Protein AF-A0A927IWT1-F1 (afdb_monomer)

Sequence (131 aa):
MTLFTILLFCAILFSMKYLMQYTLTKLFHVKKEVYHKEFVNSTHKKVNFIIGGIFLLAFLYISYFHEANLTSSLIMLMICFFAIPSFIEAYFWWKDDKESKYFVLCIGEAVLFVVVGLMVWPFRMFGLLTI

Solvent-accessible surface area (backbone atoms only — not comparable to full-atom values): 7293 Å² total; per-residue (Å²): 141,56,68,67,54,51,52,49,50,49,53,51,52,52,48,52,50,51,52,49,51,52,50,49,30,66,73,70,66,44,75,87,68,78,72,61,75,80,73,63,40,73,62,55,57,49,51,53,50,53,51,50,49,53,52,50,51,50,50,51,50,46,69,73,74,40,86,79,62,46,58,49,57,51,51,46,49,52,29,50,64,53,18,50,58,25,43,51,51,14,52,49,34,54,70,79,34,81,82,56,61,59,22,58,54,26,41,49,50,18,50,51,32,49,53,50,39,66,43,40,68,79,66,36,50,86,56,63,63,69,126

Mean predicted aligned error: 9.41 Å

pLDDT: mean 73.39, std 10.34, range [45.34, 87.94]

Foldseek 3Di:
DAPVLVVVVVVVLVVVLVVLLVVCCVVVVADPPDPPPVLPDVVLVVVLVVVVVVLVVQLVCCVPPPPAQNLLSVLLSVLCNFLVNLQSVLVSCVPVPVPHPVSVSSNSRNVSSVVVNVCCNPVVPSVSRPD

Structure (mmCIF, N/CA/C/O backbone):
data_AF-A0A927IWT1-F1
#
_entry.id   AF-A0A927IWT1-F1
#
loop_
_atom_site.group_PDB
_atom_site.id
_atom_site.type_symbol
_atom_site.label_atom_id
_atom_site.label_alt_id
_atom_site.label_comp_id
_atom_site.label_asym_id
_atom_site.label_entity_id
_atom_site.label_seq_id
_atom_site.pdbx_PDB_ins_code
_atom_site.Cartn_x
_atom_site.Cartn_y
_atom_site.Cartn_z
_atom_site.occupancy
_atom_site.B_iso_or_equiv
_atom_site.auth_seq_id
_atom_site.auth_comp_id
_atom_site.auth_asym_id
_atom_site.auth_atom_id
_atom_site.pdbx_PDB_model_num
ATOM 1 N N . MET A 1 1 ? 8.263 3.709 -24.622 1.00 53.81 1 MET A N 1
ATOM 2 C CA . MET A 1 1 ? 6.908 3.120 -24.545 1.00 53.81 1 MET A CA 1
ATOM 3 C C . MET A 1 1 ? 6.563 2.844 -23.075 1.00 53.81 1 MET A C 1
ATOM 5 O O . MET A 1 1 ? 6.475 1.699 -22.669 1.00 53.81 1 MET A O 1
ATOM 9 N N . THR A 1 2 ? 6.477 3.888 -22.241 1.00 66.31 2 THR A N 1
ATOM 10 C CA . THR A 1 2 ? 6.602 3.729 -20.771 1.00 66.31 2 THR A CA 1
ATOM 11 C C . THR A 1 2 ? 5.539 4.495 -19.981 1.00 66.31 2 THR A C 1
ATOM 13 O O . THR A 1 2 ? 4.881 3.918 -19.125 1.00 66.31 2 THR A O 1
ATOM 16 N N . LEU A 1 3 ? 5.290 5.768 -20.302 1.00 68.62 3 LEU A N 1
ATOM 17 C CA . LEU A 1 3 ? 4.381 6.624 -19.521 1.00 68.62 3 LEU A CA 1
ATOM 18 C C . LEU A 1 3 ? 2.897 6.233 -19.658 1.00 68.62 3 LEU A C 1
ATOM 20 O O . LEU A 1 3 ? 2.177 6.171 -18.665 1.00 68.62 3 LEU A O 1
ATOM 24 N N . PHE A 1 4 ? 2.456 5.908 -20.876 1.00 76.75 4 PHE A N 1
ATOM 25 C CA . PHE A 1 4 ? 1.080 5.471 -21.143 1.00 76.75 4 PHE A CA 1
ATOM 26 C C . PHE A 1 4 ? 0.738 4.166 -20.410 1.00 76.75 4 PHE A C 1
ATOM 28 O O . PHE A 1 4 ? -0.317 4.059 -19.797 1.00 76.75 4 PHE A O 1
ATOM 35 N N . THR A 1 5 ? 1.660 3.203 -20.406 1.00 72.56 5 THR A N 1
ATOM 36 C CA . THR A 1 5 ? 1.500 1.915 -19.720 1.00 72.56 5 THR A CA 1
ATOM 37 C C . THR A 1 5 ? 1.398 2.083 -18.205 1.00 72.56 5 THR A C 1
ATOM 39 O O . THR A 1 5 ? 0.544 1.462 -17.577 1.00 72.56 5 THR A O 1
ATOM 42 N N . ILE A 1 6 ? 2.220 2.962 -17.619 1.00 73.06 6 ILE A N 1
ATOM 43 C CA . ILE A 1 6 ? 2.166 3.290 -16.186 1.00 73.06 6 ILE A CA 1
ATOM 44 C C . ILE A 1 6 ? 0.834 3.965 -15.839 1.00 73.06 6 ILE A C 1
ATOM 46 O O . ILE A 1 6 ? 0.190 3.580 -14.866 1.00 73.06 6 ILE A O 1
ATOM 50 N N . LEU A 1 7 ? 0.383 4.931 -16.647 1.00 79.00 7 LEU A N 1
ATOM 51 C CA . LEU A 1 7 ? -0.912 5.591 -16.454 1.00 79.00 7 LEU A CA 1
ATOM 52 C C . LEU A 1 7 ? -2.075 4.598 -16.521 1.00 79.00 7 LEU A C 1
ATOM 54 O O . LEU A 1 7 ? -2.970 4.644 -15.680 1.00 79.00 7 LEU A O 1
ATOM 58 N N . LEU A 1 8 ? -2.044 3.684 -17.490 1.00 81.19 8 LEU A N 1
ATOM 59 C CA . LEU A 1 8 ? -3.078 2.672 -17.680 1.00 81.19 8 LEU A CA 1
ATOM 60 C C . LEU A 1 8 ? -3.086 1.663 -16.520 1.00 81.19 8 LEU A C 1
ATOM 62 O O . LEU A 1 8 ? -4.153 1.347 -15.997 1.00 81.19 8 LEU A O 1
ATOM 66 N N . PHE A 1 9 ? -1.910 1.239 -16.045 1.00 80.12 9 PHE A N 1
ATOM 67 C CA . PHE A 1 9 ? -1.780 0.419 -14.839 1.00 80.12 9 PHE A CA 1
ATOM 68 C C . PHE A 1 9 ? -2.360 1.123 -13.606 1.00 80.12 9 PHE A C 1
ATOM 70 O O . PHE A 1 9 ? -3.182 0.540 -12.899 1.00 80.12 9 PHE A O 1
ATOM 77 N N . CYS A 1 10 ? -2.003 2.391 -13.376 1.00 80.88 10 CYS A N 1
ATOM 78 C CA . CYS A 1 10 ? -2.564 3.182 -12.283 1.00 80.88 10 CYS A CA 1
ATOM 79 C C . CYS A 1 10 ? -4.090 3.293 -12.402 1.00 80.88 10 CYS A C 1
ATOM 81 O O . CYS A 1 10 ? -4.793 3.078 -11.419 1.00 80.88 10 CYS A O 1
ATOM 83 N N . ALA A 1 11 ? -4.619 3.568 -13.597 1.00 84.69 11 ALA A N 1
ATOM 84 C CA . ALA A 1 11 ? -6.058 3.665 -13.828 1.00 84.69 11 ALA A CA 1
ATOM 85 C C . ALA A 1 11 ? -6.789 2.349 -13.507 1.00 84.69 11 ALA A C 1
ATOM 87 O O . ALA A 1 11 ? -7.824 2.373 -12.835 1.00 84.69 11 ALA A O 1
ATOM 88 N N . ILE A 1 12 ? -6.237 1.202 -13.921 1.00 85.69 12 ILE A N 1
ATOM 89 C CA . ILE A 1 12 ? -6.781 -0.121 -13.581 1.00 85.69 12 ILE A CA 1
ATOM 90 C C . ILE A 1 12 ? -6.732 -0.343 -12.070 1.00 85.69 12 ILE A C 1
ATOM 92 O O . ILE A 1 12 ? -7.744 -0.716 -11.482 1.00 85.69 12 ILE A O 1
ATOM 96 N N . LEU A 1 13 ? -5.597 -0.063 -11.426 1.00 84.38 13 LEU A N 1
ATOM 97 C CA . LEU A 1 13 ? -5.421 -0.229 -9.984 1.00 84.38 13 LEU A CA 1
ATOM 98 C C . LEU A 1 13 ? -6.446 0.591 -9.189 1.00 84.38 13 LEU A C 1
ATOM 100 O O . LEU A 1 13 ? -7.109 0.064 -8.295 1.00 84.38 13 LEU A O 1
ATOM 104 N N . PHE A 1 14 ? -6.616 1.868 -9.542 1.00 85.56 14 PHE A N 1
ATOM 105 C CA . PHE A 1 14 ? -7.607 2.746 -8.920 1.00 85.56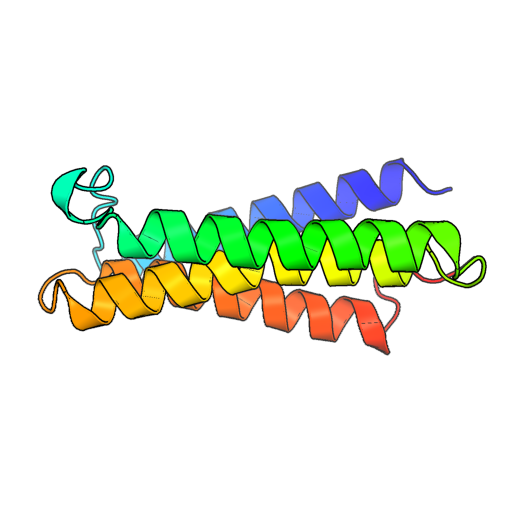 14 PHE A CA 1
ATOM 106 C C . PHE A 1 14 ? -9.035 2.257 -9.169 1.00 85.56 14 PHE A C 1
ATOM 108 O O . PHE A 1 14 ? -9.854 2.282 -8.249 1.00 85.56 14 PHE A O 1
ATOM 115 N N . SER A 1 15 ? -9.323 1.759 -10.372 1.00 87.94 15 SER A N 1
ATOM 116 C CA . SER A 1 15 ? -10.636 1.200 -10.711 1.00 87.94 15 SER A CA 1
ATOM 117 C C . SER A 1 15 ? -10.938 -0.068 -9.908 1.00 87.94 15 SER A C 1
ATOM 119 O O . SER A 1 15 ? -12.020 -0.187 -9.337 1.00 87.94 15 SER A O 1
ATOM 121 N N . MET A 1 16 ? -9.974 -0.989 -9.790 1.00 86.62 16 MET A N 1
ATOM 122 C CA . ME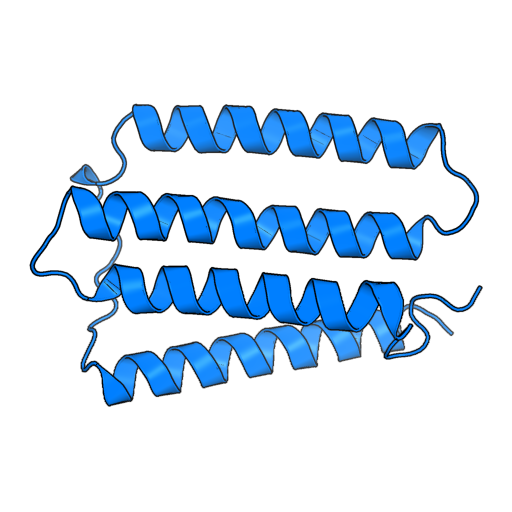T A 1 16 ? -10.102 -2.200 -8.971 1.00 86.62 16 MET A CA 1
ATOM 123 C C . MET A 1 16 ? -10.284 -1.851 -7.494 1.00 86.62 16 MET A C 1
ATOM 125 O O . MET A 1 16 ? -11.177 -2.395 -6.845 1.00 86.62 16 MET A O 1
ATOM 129 N N . LYS A 1 17 ? -9.493 -0.902 -6.976 1.00 85.69 17 LYS A N 1
ATOM 130 C CA . LYS A 1 17 ? -9.634 -0.397 -5.607 1.00 85.69 17 LYS A CA 1
ATOM 131 C C . LYS A 1 17 ? -11.040 0.150 -5.365 1.00 85.69 17 LYS A C 1
ATOM 133 O O . LYS A 1 17 ? -11.676 -0.215 -4.377 1.00 85.69 17 LYS A O 1
ATOM 138 N N . TYR A 1 18 ? -11.531 1.002 -6.264 1.00 87.25 18 TYR A N 1
ATOM 139 C CA . TYR A 1 18 ? -12.862 1.593 -6.160 1.00 87.25 18 TYR A CA 1
ATOM 140 C C . TYR A 1 18 ? -13.961 0.525 -6.188 1.00 87.25 18 TYR A C 1
ATOM 142 O O . TYR A 1 18 ? -14.843 0.522 -5.329 1.00 87.25 18 TYR A O 1
ATOM 150 N N . LEU A 1 19 ? -13.881 -0.422 -7.126 1.00 87.94 19 LEU A N 1
ATOM 151 C CA . LEU A 1 19 ? -14.859 -1.499 -7.261 1.00 87.94 19 LEU A CA 1
ATOM 152 C C . LEU A 1 19 ? -14.874 -2.413 -6.029 1.00 87.94 19 LEU A C 1
ATOM 154 O O . LEU A 1 19 ? -15.944 -2.773 -5.536 1.00 87.94 19 LEU A O 1
ATOM 158 N N . MET A 1 20 ? -13.699 -2.759 -5.503 1.00 87.56 20 MET A N 1
ATOM 159 C CA . MET A 1 20 ? -13.574 -3.551 -4.283 1.00 87.56 20 MET A CA 1
ATOM 160 C C . MET A 1 20 ? -14.176 -2.810 -3.086 1.00 87.56 20 MET A C 1
ATOM 162 O O . MET A 1 20 ? -15.003 -3.385 -2.381 1.00 87.56 20 MET A O 1
ATOM 166 N N . GLN A 1 21 ? -13.829 -1.532 -2.883 1.00 84.19 21 GLN A N 1
ATOM 167 C CA . GLN A 1 21 ? -14.423 -0.720 -1.818 1.00 84.19 21 GLN A CA 1
ATOM 168 C C . GLN A 1 21 ? -15.946 -0.673 -1.941 1.00 84.19 21 GLN A C 1
ATOM 170 O O . GLN A 1 21 ? -16.642 -0.897 -0.953 1.00 84.19 21 GLN A O 1
ATOM 175 N N . TYR A 1 22 ? -16.470 -0.423 -3.142 1.00 85.56 22 TYR A N 1
ATOM 176 C CA . TYR A 1 22 ? -17.908 -0.388 -3.397 1.00 85.56 22 TYR A CA 1
ATOM 177 C C . TYR A 1 22 ? -18.576 -1.726 -3.048 1.00 85.56 22 TYR A C 1
ATOM 179 O O . TYR A 1 22 ? -19.585 -1.757 -2.342 1.00 85.56 22 TYR A O 1
ATOM 187 N N . THR A 1 23 ? -17.976 -2.836 -3.481 1.00 85.25 23 THR A N 1
ATOM 188 C CA . THR A 1 23 ? -18.491 -4.191 -3.237 1.00 85.25 23 THR A CA 1
ATOM 189 C C . THR A 1 23 ? -18.492 -4.529 -1.749 1.00 85.25 23 THR A C 1
ATOM 191 O O . THR A 1 23 ? -19.514 -4.963 -1.225 1.00 85.25 23 THR A O 1
ATOM 194 N N . LEU A 1 24 ? -17.387 -4.276 -1.043 1.00 81.69 24 LEU A N 1
ATOM 195 C CA . LEU A 1 24 ? -17.270 -4.535 0.394 1.00 81.69 24 LEU A CA 1
ATOM 196 C C . LEU A 1 24 ? -18.210 -3.645 1.214 1.00 81.69 24 LEU A C 1
ATOM 198 O O . LEU A 1 24 ? -18.868 -4.131 2.130 1.00 81.69 24 LEU A O 1
ATOM 202 N N . THR A 1 25 ? -18.336 -2.369 0.844 1.00 84.12 25 THR A N 1
ATOM 203 C CA . THR A 1 25 ? -19.284 -1.425 1.459 1.00 84.12 25 THR A CA 1
ATOM 204 C C . THR A 1 25 ? -20.712 -1.954 1.339 1.00 84.12 25 THR A C 1
ATOM 206 O O . THR A 1 25 ? -21.443 -1.993 2.328 1.00 84.12 25 THR A O 1
ATOM 209 N N . LYS A 1 26 ? -21.098 -2.416 0.142 1.00 84.25 26 LYS A N 1
ATOM 210 C CA . LYS A 1 26 ? -22.438 -2.948 -0.126 1.00 84.25 26 LYS A CA 1
ATOM 211 C C . LYS A 1 26 ? -22.692 -4.288 0.569 1.00 84.25 26 LYS A C 1
ATOM 213 O O . LYS A 1 26 ? -23.784 -4.503 1.077 1.00 84.25 26 LYS A O 1
ATOM 218 N N . LEU A 1 27 ? -21.698 -5.176 0.611 1.00 83.31 27 LEU A N 1
ATOM 219 C CA . LEU A 1 27 ? -21.839 -6.519 1.176 1.00 83.31 27 LEU A CA 1
ATOM 220 C C . LEU A 1 27 ? -21.884 -6.495 2.709 1.00 83.31 27 LEU A C 1
ATOM 222 O O . LEU A 1 27 ? -22.756 -7.102 3.326 1.00 83.31 27 LEU A O 1
ATOM 226 N N . PHE A 1 28 ? -20.981 -5.739 3.331 1.00 78.69 28 PHE A N 1
ATOM 227 C CA . PHE A 1 28 ? -20.865 -5.665 4.788 1.00 78.69 28 PHE A CA 1
ATOM 228 C C . PHE A 1 28 ? -21.682 -4.525 5.413 1.00 78.69 28 PHE A C 1
ATOM 230 O O . PHE A 1 28 ? -21.687 -4.396 6.638 1.00 78.69 28 PHE A O 1
ATOM 237 N N . HIS A 1 29 ? -22.399 -3.742 4.594 1.00 77.25 29 HIS A N 1
ATOM 238 C CA . HIS A 1 29 ? -23.170 -2.562 5.007 1.00 77.25 29 HIS A CA 1
ATOM 239 C C . HIS A 1 29 ? -22.328 -1.578 5.833 1.00 77.25 29 HIS A C 1
ATOM 241 O O . HIS A 1 29 ? -22.792 -0.996 6.813 1.00 77.25 29 HIS A O 1
ATOM 247 N N . VAL A 1 30 ? -21.060 -1.417 5.452 1.00 69.69 30 VAL A N 1
ATOM 248 C CA . VAL A 1 30 ? -20.123 -0.545 6.161 1.00 69.69 30 VAL A CA 1
ATOM 249 C C . VAL A 1 30 ? -20.411 0.885 5.737 1.00 69.69 30 VAL A C 1
ATOM 251 O O . VAL A 1 30 ? -20.263 1.222 4.565 1.00 69.69 30 VAL A O 1
ATOM 254 N N . LYS A 1 31 ? -20.816 1.754 6.663 1.00 62.28 31 LYS A N 1
ATOM 255 C CA . LYS A 1 31 ? -20.792 3.191 6.388 1.00 62.28 31 LYS A CA 1
ATOM 256 C C . LYS A 1 31 ? -19.345 3.646 6.507 1.00 62.28 31 LYS A C 1
ATOM 258 O O . LYS A 1 31 ? -18.672 3.326 7.481 1.00 62.28 31 LYS A O 1
ATOM 263 N N . LYS A 1 32 ? -18.854 4.356 5.490 1.00 56.38 32 LYS A N 1
ATOM 264 C CA . LYS A 1 32 ? -17.541 5.000 5.534 1.00 56.38 32 LYS A CA 1
ATOM 265 C C . LYS A 1 32 ? -17.635 6.139 6.546 1.00 56.38 32 LYS A C 1
ATOM 267 O O . LYS A 1 32 ? -17.959 7.265 6.178 1.00 56.38 32 LYS A O 1
ATOM 272 N N . GLU A 1 33 ? -17.468 5.829 7.825 1.00 55.22 33 GLU A N 1
ATOM 273 C CA . GLU A 1 33 ? -17.419 6.864 8.845 1.00 55.22 33 GLU A CA 1
ATOM 274 C C . GLU A 1 33 ? -16.151 7.683 8.633 1.00 55.22 33 GLU A C 1
ATOM 276 O O . GLU A 1 33 ? -15.073 7.158 8.337 1.00 55.22 33 GLU A O 1
ATOM 281 N N . VAL A 1 34 ? -16.307 9.004 8.684 1.00 51.19 34 VAL A N 1
ATOM 282 C CA . VAL A 1 34 ? -15.188 9.930 8.558 1.00 51.19 34 VAL A CA 1
ATOM 283 C C . VAL A 1 34 ? -14.344 9.736 9.804 1.00 51.19 34 VAL A C 1
ATOM 285 O O . VAL A 1 34 ? -14.700 10.262 10.851 1.00 51.19 34 VAL A O 1
ATOM 288 N N . TYR A 1 35 ? -13.287 8.931 9.664 1.00 50.38 35 TYR A N 1
ATOM 289 C CA . TYR A 1 35 ? -12.154 8.759 10.574 1.00 50.38 35 TYR A CA 1
ATOM 290 C C . TYR A 1 35 ? -12.348 9.519 11.893 1.00 50.38 35 TYR A C 1
ATOM 292 O O . TYR A 1 35 ? -12.049 10.717 11.968 1.00 50.38 35 TYR A O 1
ATOM 300 N N . HIS A 1 36 ? -12.901 8.867 12.922 1.00 51.59 36 HIS A N 1
ATOM 301 C CA . HIS A 1 36 ? -13.030 9.521 14.218 1.00 51.59 36 HIS A CA 1
ATOM 302 C C . HIS A 1 36 ? -11.629 9.953 14.665 1.00 51.59 36 HIS A C 1
ATOM 304 O O . HIS A 1 36 ? -10.717 9.138 14.800 1.00 51.59 36 HIS A O 1
ATOM 310 N N . LYS A 1 37 ? -11.427 11.269 14.822 1.00 48.16 37 LYS A N 1
ATOM 311 C CA . LYS A 1 37 ? -10.126 11.883 15.155 1.00 48.16 37 LYS A CA 1
ATOM 312 C C . LYS A 1 37 ? -9.502 11.301 16.429 1.00 48.16 37 LYS A C 1
ATOM 314 O O . LYS A 1 37 ? -8.290 11.400 16.592 1.00 48.16 37 LYS A O 1
ATOM 319 N N . GLU A 1 38 ? -10.310 10.684 17.285 1.00 52.03 38 GLU A N 1
ATOM 320 C CA . GLU A 1 38 ? -9.902 10.020 18.526 1.00 52.03 38 GLU A CA 1
ATOM 321 C C . GLU A 1 38 ? -9.235 8.652 18.293 1.00 52.03 38 GLU A C 1
ATOM 323 O O . GLU A 1 38 ? -8.453 8.206 19.127 1.00 52.03 38 GLU A O 1
ATOM 328 N N . PHE A 1 39 ? -9.442 8.033 17.124 1.00 51.91 39 PHE A N 1
ATOM 329 C CA . PHE A 1 39 ? -8.835 6.755 16.734 1.00 51.91 39 PHE A CA 1
ATOM 330 C C . PHE A 1 39 ? -7.379 6.895 16.270 1.00 51.91 39 PHE A C 1
ATOM 332 O O . PHE A 1 39 ? -6.590 5.950 16.305 1.00 51.91 39 PHE A O 1
ATOM 339 N N . VAL A 1 40 ? -6.979 8.104 15.858 1.00 54.62 40 VAL A N 1
ATOM 340 C CA . VAL A 1 40 ? -5.582 8.417 15.544 1.00 54.62 40 VAL A CA 1
ATOM 341 C C . VAL A 1 40 ? -4.839 8.666 16.850 1.00 54.62 40 VAL A C 1
ATOM 343 O O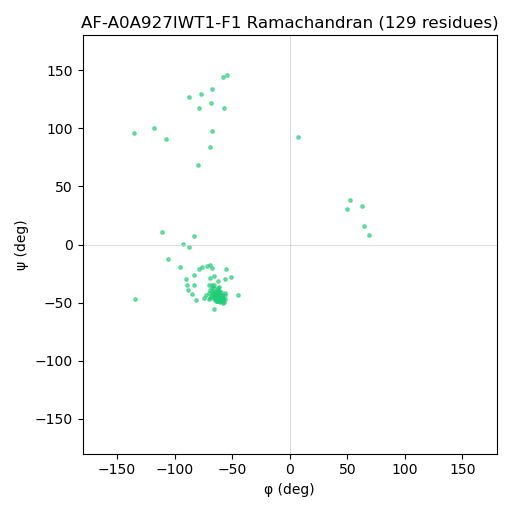 . VAL A 1 40 ? -4.419 9.783 17.163 1.00 54.62 40 VAL A O 1
ATOM 346 N N . ASN A 1 41 ? -4.671 7.597 17.624 1.00 63.78 41 ASN A N 1
ATOM 347 C CA . ASN A 1 41 ? -3.806 7.610 18.785 1.00 63.78 41 ASN A CA 1
ATOM 348 C C . ASN A 1 41 ? -2.408 8.076 18.337 1.00 63.78 41 ASN A C 1
ATOM 350 O O . ASN A 1 41 ? -1.965 7.794 17.217 1.00 63.78 41 ASN A O 1
ATOM 354 N N . SER A 1 42 ? -1.690 8.801 19.195 1.00 65.44 42 SER A N 1
ATOM 355 C CA . SER A 1 42 ? -0.336 9.293 18.892 1.00 65.44 42 SER A CA 1
ATOM 356 C C . SER A 1 42 ? 0.594 8.172 18.393 1.00 65.44 42 SER A C 1
ATOM 358 O O . SER A 1 42 ? 1.477 8.408 17.567 1.00 65.44 42 SER A O 1
ATOM 360 N N . THR A 1 43 ? 0.326 6.937 18.822 1.00 66.44 43 THR A N 1
ATOM 361 C CA . THR A 1 43 ? 0.963 5.696 18.379 1.00 66.44 43 THR A CA 1
ATOM 362 C C . THR A 1 43 ? 0.777 5.420 16.884 1.00 66.44 43 THR A C 1
ATOM 364 O O . THR A 1 43 ? 1.763 5.130 16.218 1.00 66.44 43 THR A O 1
ATOM 367 N N . HIS A 1 44 ? -0.425 5.583 16.317 1.00 69.88 44 HIS A N 1
ATOM 368 C CA . HIS A 1 44 ? -0.673 5.370 14.883 1.00 69.88 44 HIS A CA 1
ATOM 369 C C . HIS A 1 44 ? 0.156 6.333 14.025 1.00 69.88 44 HIS A C 1
ATOM 371 O O . HIS A 1 44 ? 0.839 5.921 13.089 1.00 69.88 44 HIS A O 1
ATOM 377 N N . LYS A 1 45 ? 0.169 7.623 14.395 1.00 70.00 45 LYS A N 1
ATOM 378 C CA . LYS A 1 45 ? 0.988 8.639 13.712 1.00 70.00 45 LYS A CA 1
ATOM 379 C C . LYS A 1 45 ? 2.476 8.322 13.797 1.00 70.00 45 LYS A C 1
ATOM 381 O O . LYS A 1 45 ? 3.166 8.437 12.791 1.00 70.00 45 LYS A O 1
ATOM 386 N N . LYS A 1 46 ? 2.965 7.905 14.970 1.00 76.88 46 LYS A N 1
ATOM 387 C CA . LYS A 1 46 ? 4.372 7.518 15.153 1.00 76.88 46 LYS A CA 1
ATOM 388 C C . LYS A 1 46 ? 4.736 6.303 14.305 1.00 76.88 46 LYS A C 1
ATOM 390 O O . LYS A 1 46 ? 5.761 6.337 13.637 1.00 76.88 46 LYS A O 1
ATOM 395 N N . VAL A 1 47 ? 3.895 5.269 14.287 1.00 78.00 47 VAL A N 1
ATOM 396 C CA . VAL A 1 47 ? 4.137 4.050 13.502 1.00 78.00 47 VAL A CA 1
ATOM 397 C C . VAL A 1 47 ? 4.144 4.363 12.005 1.00 78.00 47 VAL A C 1
ATOM 399 O O . VAL A 1 47 ? 5.113 4.017 11.336 1.00 78.00 47 VAL A O 1
ATOM 402 N N . ASN A 1 48 ? 3.151 5.098 11.491 1.00 73.12 48 ASN A N 1
ATOM 403 C CA . ASN A 1 48 ? 3.147 5.512 10.083 1.00 73.12 48 ASN A CA 1
ATOM 404 C C . ASN A 1 48 ? 4.343 6.404 9.731 1.00 73.12 48 ASN A C 1
ATOM 406 O O . ASN A 1 48 ? 4.895 6.271 8.644 1.00 73.12 48 ASN A O 1
ATOM 410 N N . PHE A 1 49 ? 4.779 7.284 10.636 1.00 77.44 49 PHE A N 1
ATOM 411 C CA . PHE A 1 49 ? 5.946 8.134 10.403 1.00 77.44 49 PHE A CA 1
ATOM 412 C C . PHE A 1 49 ? 7.253 7.329 10.355 1.00 77.44 49 PHE A C 1
ATOM 414 O O . PHE A 1 49 ? 8.060 7.528 9.451 1.00 77.44 49 PHE A O 1
ATOM 421 N N . ILE A 1 50 ? 7.444 6.386 11.284 1.00 82.50 50 ILE A N 1
ATOM 422 C CA . ILE A 1 50 ? 8.621 5.503 11.316 1.00 82.50 50 ILE A CA 1
ATOM 423 C C . ILE A 1 50 ? 8.653 4.624 10.066 1.00 82.50 50 ILE A C 1
ATOM 425 O O . ILE A 1 50 ? 9.674 4.552 9.389 1.00 82.50 50 ILE A O 1
ATOM 429 N N . ILE A 1 51 ? 7.529 3.990 9.734 1.00 80.06 51 ILE A N 1
ATOM 430 C CA . ILE A 1 51 ? 7.424 3.109 8.570 1.00 80.06 51 ILE A CA 1
ATOM 431 C C . ILE A 1 51 ? 7.618 3.903 7.281 1.00 80.06 51 ILE A C 1
ATOM 433 O O . ILE A 1 51 ? 8.419 3.502 6.443 1.00 80.06 51 ILE A O 1
ATOM 437 N N . GLY A 1 52 ? 6.972 5.063 7.152 1.00 76.69 52 GLY A N 1
ATOM 438 C CA . GLY A 1 52 ? 7.186 5.973 6.029 1.00 76.69 52 GLY A CA 1
ATOM 439 C C . GLY A 1 52 ? 8.654 6.382 5.885 1.00 76.69 52 GLY A C 1
ATOM 440 O O . GLY A 1 52 ? 9.181 6.365 4.776 1.00 76.69 52 GLY A O 1
ATOM 441 N N . GLY A 1 53 ? 9.341 6.661 6.997 1.00 79.31 53 GLY A N 1
ATOM 442 C CA . GLY A 1 53 ? 10.776 6.949 7.015 1.00 79.31 53 GLY A CA 1
ATOM 443 C C . GLY A 1 53 ? 11.636 5.772 6.543 1.00 79.31 53 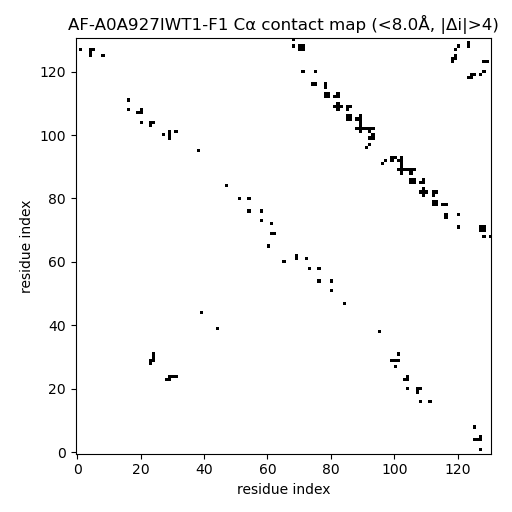GLY A C 1
ATOM 444 O O . GLY A 1 53 ? 12.532 5.962 5.723 1.00 79.31 53 GLY A O 1
ATOM 445 N N . ILE A 1 54 ? 11.338 4.548 6.992 1.00 82.88 54 ILE A N 1
ATOM 446 C CA . ILE A 1 54 ? 12.029 3.327 6.540 1.00 82.88 54 ILE A CA 1
ATOM 447 C C . ILE A 1 54 ? 11.824 3.119 5.035 1.00 82.88 54 ILE A C 1
ATOM 449 O O . ILE A 1 54 ? 12.786 2.846 4.319 1.00 82.88 54 ILE A O 1
ATOM 453 N N . PHE A 1 55 ? 10.599 3.297 4.536 1.00 76.56 55 PHE A N 1
ATOM 454 C CA . PHE A 1 55 ? 10.306 3.180 3.107 1.00 76.56 55 PHE A 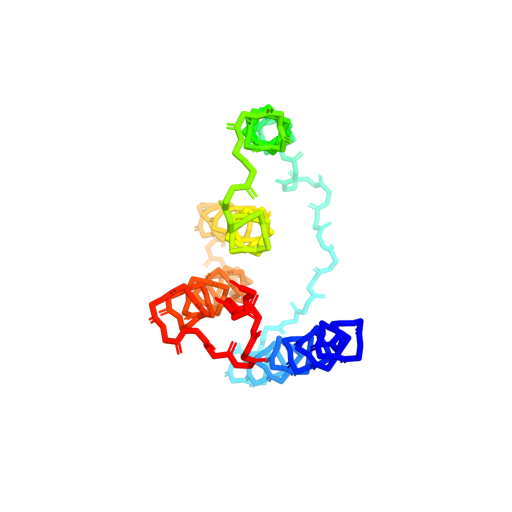CA 1
ATOM 455 C C . PHE A 1 55 ? 10.990 4.255 2.271 1.00 76.56 55 PHE A C 1
ATOM 457 O O . PHE A 1 55 ? 11.471 3.951 1.183 1.00 76.56 55 PHE A O 1
ATOM 464 N N . LEU A 1 56 ? 11.092 5.484 2.779 1.00 75.25 56 LEU A N 1
ATOM 465 C CA . LEU A 1 56 ? 11.830 6.558 2.120 1.00 75.25 56 LEU A CA 1
ATOM 466 C C . LEU A 1 56 ? 13.328 6.232 2.029 1.00 75.25 56 LEU A C 1
ATOM 468 O O . LEU A 1 56 ? 13.937 6.411 0.978 1.00 75.25 56 LEU A O 1
ATOM 472 N N . LEU A 1 57 ? 13.926 5.714 3.105 1.00 81.25 57 LEU A N 1
ATOM 473 C CA . LEU A 1 57 ? 15.328 5.290 3.092 1.00 81.25 57 LEU A CA 1
ATOM 474 C C . LEU A 1 57 ? 15.553 4.113 2.137 1.00 81.25 57 LEU A C 1
ATOM 476 O O . LEU A 1 57 ? 16.516 4.126 1.374 1.00 81.25 57 LEU A O 1
ATOM 480 N N . ALA A 1 58 ? 14.642 3.137 2.119 1.00 78.31 58 ALA A N 1
ATOM 481 C CA . ALA A 1 58 ? 14.678 2.033 1.165 1.00 78.31 58 ALA A CA 1
ATOM 482 C C . ALA A 1 58 ? 14.534 2.527 -0.287 1.00 78.31 58 ALA A C 1
ATOM 484 O O . ALA A 1 58 ? 15.268 2.066 -1.158 1.00 78.31 58 ALA A O 1
ATOM 485 N N . PHE A 1 59 ? 13.656 3.506 -0.542 1.00 72.94 59 PHE A N 1
ATOM 486 C CA . PHE A 1 59 ? 13.515 4.158 -1.847 1.00 72.94 59 PHE A CA 1
ATOM 487 C C . PHE A 1 59 ? 14.830 4.790 -2.301 1.00 72.94 59 PHE A C 1
ATOM 489 O O . PHE A 1 59 ? 15.274 4.546 -3.422 1.00 72.94 59 PHE A O 1
ATOM 496 N N . LEU A 1 60 ? 15.459 5.590 -1.434 1.00 74.94 60 LEU A N 1
ATOM 497 C CA . LEU A 1 60 ? 16.714 6.276 -1.740 1.00 74.94 60 LEU A CA 1
ATOM 498 C C . LEU A 1 60 ? 17.852 5.280 -1.968 1.00 74.94 60 LEU A C 1
ATOM 500 O O . LEU A 1 60 ? 18.603 5.429 -2.927 1.00 74.94 60 LEU A O 1
ATOM 504 N N . TYR A 1 61 ? 17.943 4.239 -1.138 1.00 79.69 61 TYR A N 1
ATOM 505 C CA . TYR A 1 61 ? 18.947 3.187 -1.279 1.00 79.69 61 TYR A CA 1
ATOM 506 C C . TYR A 1 61 ? 18.815 2.448 -2.617 1.00 79.69 61 TYR A C 1
ATOM 508 O O . TYR A 1 61 ? 19.791 2.328 -3.354 1.00 79.69 61 TYR A O 1
ATOM 516 N N . ILE A 1 62 ? 17.601 2.010 -2.964 1.00 72.06 62 ILE A N 1
ATOM 517 C CA . ILE A 1 62 ? 17.322 1.332 -4.236 1.00 72.06 62 ILE A CA 1
ATOM 518 C C . ILE A 1 62 ? 17.609 2.265 -5.416 1.00 72.06 62 ILE A C 1
ATOM 520 O O . ILE A 1 62 ? 18.225 1.840 -6.388 1.00 72.06 62 ILE A O 1
ATOM 524 N N . SER A 1 63 ? 17.205 3.534 -5.319 1.00 67.81 63 SER A N 1
ATOM 525 C CA . SER A 1 63 ? 17.390 4.510 -6.399 1.00 67.81 63 SER A CA 1
ATOM 526 C C . SER A 1 63 ? 18.854 4.890 -6.623 1.00 67.81 63 SER A C 1
ATOM 528 O O . SER A 1 63 ? 19.219 5.238 -7.739 1.00 67.81 63 SER A O 1
ATOM 530 N N . TYR A 1 64 ? 19.686 4.840 -5.579 1.00 70.75 64 TYR A N 1
ATOM 531 C CA . TYR A 1 64 ? 21.100 5.210 -5.653 1.00 70.75 64 TYR A CA 1
ATOM 532 C C . TYR A 1 64 ? 22.013 4.035 -6.037 1.00 70.75 64 TYR A C 1
ATOM 534 O O . TYR A 1 64 ? 23.005 4.239 -6.728 1.00 70.75 64 TYR A O 1
ATOM 542 N N . PHE A 1 65 ? 21.704 2.810 -5.592 1.00 69.56 65 PHE A N 1
ATOM 543 C CA . PHE A 1 65 ? 22.594 1.650 -5.759 1.00 69.56 65 PHE A CA 1
ATOM 544 C C . PHE A 1 65 ? 22.148 0.633 -6.822 1.00 69.56 65 PHE A C 1
ATOM 546 O O . PHE A 1 65 ? 22.935 -0.250 -7.160 1.00 69.56 65 PHE A O 1
ATOM 553 N N . HIS A 1 66 ? 20.916 0.700 -7.338 1.00 63.88 66 HIS A N 1
ATOM 554 C CA . HIS A 1 66 ? 20.389 -0.290 -8.286 1.00 63.88 66 HIS A CA 1
ATOM 555 C C . HIS A 1 66 ? 20.050 0.346 -9.643 1.00 63.88 66 HIS A C 1
ATOM 557 O O . HIS A 1 66 ? 18.982 0.926 -9.821 1.00 63.88 66 HIS A O 1
ATOM 563 N N . GLU A 1 67 ? 20.944 0.195 -10.626 1.00 57.69 67 GLU A N 1
ATOM 564 C CA . GLU A 1 67 ? 20.689 0.643 -12.008 1.00 57.69 67 GLU A CA 1
ATOM 565 C C . GLU A 1 67 ? 19.881 -0.375 -12.835 1.00 57.69 67 GLU A C 1
ATOM 567 O O . GLU A 1 67 ? 19.144 0.003 -13.745 1.00 57.69 67 GLU A O 1
ATOM 572 N N . ALA A 1 68 ? 19.946 -1.671 -12.506 1.00 51.69 68 ALA A N 1
ATOM 573 C CA . ALA A 1 68 ? 19.179 -2.703 -13.203 1.00 51.69 68 ALA A CA 1
ATOM 574 C C . ALA A 1 68 ? 17.782 -2.880 -12.577 1.00 51.69 68 ALA A C 1
ATOM 576 O O . ALA A 1 68 ? 17.652 -3.132 -11.381 1.00 51.69 68 ALA A O 1
ATOM 577 N N . ASN A 1 69 ? 16.729 -2.794 -13.400 1.00 66.00 69 ASN A N 1
ATOM 578 C CA . ASN A 1 69 ? 15.318 -2.986 -13.024 1.00 66.00 69 ASN A CA 1
ATOM 579 C C . ASN A 1 69 ? 14.744 -1.989 -11.996 1.00 66.00 69 ASN A C 1
ATOM 581 O O . ASN A 1 69 ? 13.835 -2.343 -11.238 1.00 66.00 69 ASN A O 1
ATOM 585 N N . LEU A 1 70 ? 15.199 -0.728 -12.018 1.00 67.56 70 LEU A N 1
ATOM 586 C CA . LEU A 1 70 ? 14.672 0.375 -11.196 1.00 67.56 70 LEU A CA 1
ATOM 587 C C . LEU A 1 70 ? 13.129 0.404 -11.174 1.00 67.56 70 LEU A C 1
ATOM 589 O O . LEU A 1 70 ? 12.516 0.515 -10.116 1.00 67.56 70 LEU A O 1
ATOM 593 N N . THR A 1 71 ? 12.486 0.220 -12.330 1.00 69.12 71 THR A N 1
ATOM 594 C CA . THR A 1 71 ? 11.021 0.215 -12.465 1.00 69.12 71 THR A CA 1
ATOM 595 C C . THR A 1 71 ? 10.345 -0.874 -11.624 1.00 69.12 71 THR A C 1
ATOM 597 O O . THR A 1 71 ? 9.341 -0.595 -10.972 1.00 69.12 71 THR A O 1
ATOM 600 N N . SER A 1 72 ? 10.913 -2.085 -11.566 1.00 67.88 72 SER A N 1
ATOM 601 C CA . SER A 1 72 ? 10.386 -3.193 -10.752 1.00 67.88 72 SER A CA 1
ATOM 602 C C . SER A 1 72 ? 10.407 -2.859 -9.270 1.00 67.88 72 SER A C 1
ATOM 604 O O . SER A 1 72 ? 9.416 -3.018 -8.553 1.00 67.88 72 SER A O 1
ATOM 606 N N . SER A 1 73 ? 11.557 -2.366 -8.818 1.00 70.88 73 SER A N 1
ATOM 607 C CA . SER A 1 73 ? 11.800 -2.051 -7.419 1.00 70.88 73 SER A CA 1
ATOM 608 C C . SER A 1 73 ? 10.950 -0.865 -6.962 1.00 70.88 73 SER A C 1
ATOM 610 O O . SER A 1 73 ? 10.395 -0.899 -5.866 1.00 70.88 73 SER A O 1
ATOM 612 N N . LEU A 1 74 ? 10.759 0.139 -7.826 1.00 72.50 74 LEU A N 1
ATOM 613 C CA . LEU A 1 74 ? 9.867 1.273 -7.577 1.00 72.50 74 LEU A CA 1
ATOM 614 C C . LEU A 1 74 ? 8.400 0.844 -7.453 1.00 72.50 74 LEU A C 1
ATOM 616 O O . LEU A 1 74 ? 7.711 1.298 -6.541 1.00 72.50 74 LEU A O 1
ATOM 620 N N . ILE A 1 75 ? 7.924 -0.049 -8.328 1.00 72.19 75 ILE A N 1
ATOM 621 C CA . ILE A 1 75 ? 6.545 -0.549 -8.259 1.00 72.19 75 ILE A CA 1
ATOM 622 C C . ILE A 1 75 ? 6.328 -1.370 -6.985 1.00 72.19 75 ILE A C 1
ATOM 624 O O . ILE A 1 75 ? 5.332 -1.160 -6.293 1.00 72.19 75 ILE A O 1
ATOM 628 N N . MET A 1 76 ? 7.262 -2.253 -6.620 1.00 73.25 76 MET A N 1
ATOM 629 C CA . MET A 1 76 ? 7.156 -2.998 -5.361 1.00 73.25 76 MET A CA 1
ATOM 630 C C . MET A 1 76 ? 7.172 -2.089 -4.144 1.00 73.25 76 MET A C 1
ATOM 632 O O . MET A 1 76 ? 6.380 -2.283 -3.223 1.00 73.25 76 MET A O 1
ATOM 636 N N . LEU A 1 77 ? 8.035 -1.075 -4.142 1.00 76.19 77 LEU A N 1
ATOM 637 C CA . LEU A 1 77 ? 8.081 -0.133 -3.039 1.00 76.19 77 LEU A CA 1
ATOM 638 C C . LEU A 1 77 ? 6.774 0.663 -2.930 1.00 76.19 77 LEU A C 1
ATOM 640 O O . LEU A 1 77 ? 6.258 0.824 -1.827 1.00 76.19 77 LEU A O 1
ATOM 644 N N . MET A 1 78 ? 6.197 1.087 -4.059 1.00 75.06 78 MET A N 1
ATOM 645 C CA . MET A 1 78 ? 4.885 1.737 -4.099 1.00 75.06 78 MET A CA 1
ATOM 646 C C . MET A 1 78 ? 3.797 0.828 -3.513 1.00 75.06 78 MET A C 1
ATOM 648 O O . MET A 1 78 ? 2.987 1.270 -2.703 1.00 75.06 78 MET A O 1
ATOM 652 N N . ILE A 1 79 ? 3.799 -0.453 -3.875 1.00 77.81 79 ILE A N 1
ATOM 653 C CA . ILE A 1 79 ? 2.829 -1.430 -3.374 1.00 77.81 79 ILE A CA 1
ATOM 654 C C . ILE A 1 79 ? 2.968 -1.623 -1.862 1.00 77.81 79 ILE A C 1
ATOM 656 O O . ILE A 1 79 ? 1.964 -1.563 -1.154 1.00 77.81 79 ILE A O 1
ATOM 660 N N . CYS A 1 80 ? 4.190 -1.775 -1.348 1.00 76.75 80 CYS A N 1
ATOM 661 C CA . CYS A 1 80 ? 4.439 -1.857 0.091 1.00 76.75 80 CYS A CA 1
ATOM 662 C C . CYS A 1 80 ? 4.013 -0.576 0.824 1.00 76.75 80 CYS A C 1
ATOM 664 O O . CYS A 1 80 ? 3.415 -0.655 1.899 1.00 76.75 80 CYS A O 1
ATOM 666 N N . PHE A 1 81 ? 4.266 0.590 0.222 1.00 80.19 81 PHE A N 1
ATOM 667 C CA . PHE A 1 81 ? 3.899 1.890 0.775 1.00 80.19 81 PHE A CA 1
ATOM 668 C C . P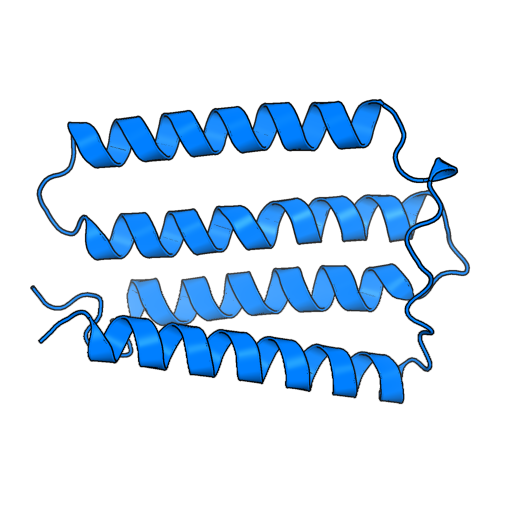HE A 1 81 ? 2.385 2.058 0.939 1.00 80.19 81 PHE A C 1
ATOM 670 O O . PHE A 1 81 ? 1.955 2.720 1.875 1.00 80.19 81 PHE A O 1
ATOM 677 N N . PHE A 1 82 ? 1.571 1.441 0.078 1.00 78.56 82 PHE A N 1
ATOM 678 C CA . PHE A 1 82 ? 0.114 1.441 0.233 1.00 78.56 82 PHE A CA 1
ATOM 679 C C . PHE A 1 82 ? -0.406 0.279 1.090 1.00 78.56 82 PHE A C 1
ATOM 681 O O . PHE A 1 82 ? -1.308 0.483 1.897 1.00 78.56 82 PHE A O 1
ATOM 688 N N . ALA A 1 83 ? 0.163 -0.923 0.966 1.00 79.94 83 ALA A N 1
ATOM 689 C CA . ALA A 1 83 ? -0.322 -2.105 1.679 1.00 79.94 83 ALA A CA 1
ATOM 690 C C . ALA A 1 83 ? -0.119 -2.011 3.199 1.00 79.94 83 ALA A C 1
ATOM 692 O O . ALA A 1 83 ? -1.010 -2.370 3.967 1.00 79.94 83 ALA A O 1
ATOM 693 N N . ILE A 1 84 ? 1.050 -1.543 3.647 1.00 79.88 84 ILE A N 1
ATOM 694 C CA . ILE A 1 84 ? 1.425 -1.576 5.067 1.00 79.88 84 ILE A CA 1
ATOM 695 C C . ILE A 1 84 ? 0.595 -0.606 5.914 1.00 79.88 84 ILE A C 1
ATOM 697 O O . ILE A 1 84 ? 0.074 -1.052 6.937 1.00 79.88 84 ILE A O 1
ATOM 701 N N . PRO A 1 85 ? 0.382 0.662 5.510 1.00 80.00 85 PRO A N 1
ATOM 702 C CA . PRO A 1 85 ? -0.561 1.533 6.202 1.00 80.00 85 PRO A CA 1
ATOM 703 C C . PRO A 1 85 ? -1.964 0.925 6.269 1.00 80.00 85 PRO A C 1
ATOM 705 O O . PRO A 1 85 ? -2.546 0.901 7.348 1.00 80.00 85 PRO A O 1
ATOM 708 N N . SER A 1 86 ? -2.471 0.330 5.181 1.00 79.06 86 SER A N 1
ATOM 709 C CA . SER A 1 86 ? -3.782 -0.336 5.192 1.00 79.06 86 SER A CA 1
ATOM 710 C C . SER A 1 86 ? -3.838 -1.525 6.167 1.00 79.06 86 SER A C 1
ATOM 712 O O . SER A 1 86 ? -4.848 -1.701 6.846 1.00 79.06 86 SER A O 1
ATOM 714 N N . PHE A 1 87 ? -2.765 -2.315 6.308 1.00 79.56 87 PHE A N 1
ATOM 715 C CA . PHE A 1 87 ? -2.684 -3.373 7.330 1.00 79.56 87 PHE A CA 1
ATOM 716 C C . PHE A 1 87 ? -2.700 -2.816 8.754 1.00 79.56 87 PHE A C 1
ATOM 718 O O . PHE A 1 87 ? -3.358 -3.373 9.632 1.00 79.56 87 PHE A O 1
ATOM 725 N N . ILE A 1 88 ? -1.975 -1.725 8.988 1.00 79.31 88 ILE A N 1
ATOM 726 C CA . ILE A 1 88 ? -1.898 -1.076 10.297 1.00 79.31 88 ILE A CA 1
ATOM 727 C C . ILE A 1 88 ? -3.261 -0.499 10.669 1.00 79.31 88 ILE A C 1
ATOM 729 O O . ILE A 1 88 ? -3.751 -0.757 11.767 1.00 79.31 88 ILE A O 1
ATOM 733 N N . GLU A 1 89 ? -3.906 0.207 9.742 1.00 77.75 89 GLU A N 1
ATOM 734 C CA . GLU A 1 89 ? -5.260 0.725 9.923 1.00 77.75 89 GLU A CA 1
ATOM 735 C C . GLU A 1 89 ? -6.253 -0.408 10.199 1.00 77.75 89 GLU A C 1
ATOM 737 O O . GLU A 1 89 ? -7.034 -0.305 11.142 1.00 77.75 89 GLU A O 1
ATOM 742 N N . ALA A 1 90 ? -6.181 -1.520 9.459 1.00 80.62 90 ALA A N 1
ATOM 743 C CA . ALA A 1 90 ? -7.024 -2.687 9.707 1.00 80.62 90 ALA A CA 1
ATOM 744 C C . ALA A 1 90 ? -6.823 -3.259 11.117 1.00 80.62 90 ALA A C 1
ATOM 746 O O . ALA A 1 90 ? -7.798 -3.572 11.798 1.00 80.62 90 ALA A O 1
ATOM 747 N N . TYR A 1 91 ? -5.570 -3.376 11.565 1.00 80.12 91 TYR A N 1
ATOM 748 C CA . TYR A 1 91 ? -5.246 -3.888 12.894 1.00 80.12 91 TYR A CA 1
ATOM 749 C C . TYR A 1 91 ? -5.795 -2.989 14.004 1.00 80.12 91 TYR A C 1
ATOM 751 O O . TYR A 1 91 ? -6.397 -3.493 14.952 1.00 80.12 91 TYR A O 1
ATOM 759 N N . PHE A 1 92 ? -5.620 -1.669 13.887 1.00 75.50 92 PHE A N 1
ATOM 760 C CA . PHE A 1 92 ? -6.155 -0.732 14.873 1.00 75.50 92 PHE A CA 1
ATOM 761 C C . PHE A 1 92 ? -7.683 -0.736 14.871 1.00 75.50 92 PHE A C 1
ATOM 763 O O . PHE A 1 92 ? -8.268 -0.833 15.944 1.00 75.50 92 PHE A O 1
ATOM 770 N N . TRP A 1 93 ? -8.328 -0.727 13.697 1.00 74.62 93 TRP A N 1
ATOM 771 C CA . TRP A 1 93 ? -9.790 -0.802 13.606 1.00 74.62 93 TRP A CA 1
ATOM 772 C C . TRP A 1 93 ? -10.335 -2.074 14.243 1.00 74.62 93 TRP A C 1
ATOM 774 O O . TRP A 1 93 ? -11.268 -2.002 15.028 1.00 74.62 93 TRP A O 1
ATOM 784 N N . TRP A 1 94 ? -9.706 -3.222 13.990 1.00 76.69 94 TRP A N 1
ATOM 785 C CA . TRP A 1 94 ? -10.105 -4.485 14.608 1.00 76.69 94 TRP A CA 1
ATOM 786 C C . TRP A 1 94 ? -9.897 -4.513 16.132 1.00 76.69 9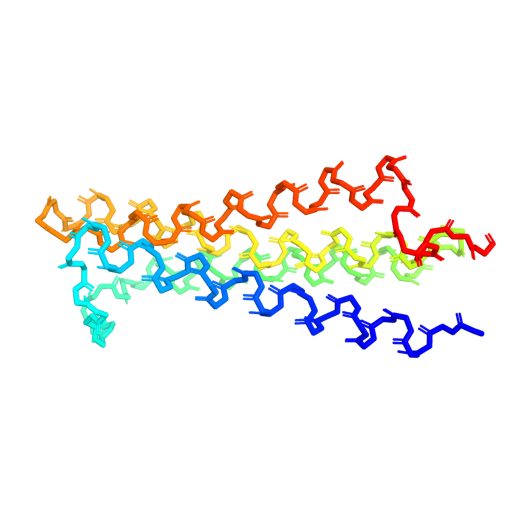4 TRP A C 1
ATOM 788 O O . TRP A 1 94 ? -10.664 -5.151 16.855 1.00 76.69 94 TRP A O 1
ATOM 798 N N . LYS A 1 95 ? -8.846 -3.851 16.628 1.00 77.31 95 LYS A N 1
ATOM 799 C CA . LYS A 1 95 ? -8.470 -3.873 18.044 1.00 77.31 95 LYS A CA 1
ATOM 800 C C . LYS A 1 95 ? -9.284 -2.901 18.896 1.00 77.31 95 LYS A C 1
ATOM 802 O O . LYS A 1 95 ? -9.736 -3.290 19.973 1.00 77.31 95 LYS A O 1
ATOM 807 N N . ASP A 1 96 ? -9.412 -1.662 18.438 1.00 72.25 96 ASP A N 1
ATOM 808 C CA . ASP A 1 96 ? -9.930 -0.555 19.242 1.00 72.25 96 ASP A CA 1
ATOM 809 C C . ASP A 1 96 ? -11.439 -0.329 19.017 1.00 72.25 96 ASP A C 1
ATOM 811 O O . ASP A 1 96 ? -12.097 0.223 19.896 1.00 72.25 96 ASP A O 1
ATOM 815 N N . ASP A 1 97 ? -12.020 -0.820 17.912 1.00 70.31 97 ASP A N 1
ATOM 816 C CA . ASP A 1 97 ? -13.467 -0.770 17.661 1.00 70.31 97 ASP A CA 1
ATOM 817 C C . ASP A 1 97 ? -14.004 -2.110 17.130 1.00 70.31 97 ASP A C 1
ATOM 819 O O . ASP A 1 97 ? -13.984 -2.413 15.937 1.00 70.31 97 ASP A O 1
ATOM 823 N N . LYS A 1 98 ? -14.525 -2.928 18.051 1.00 66.50 98 LYS A N 1
ATOM 824 C CA . LYS A 1 98 ? -15.077 -4.255 17.734 1.00 66.50 98 LYS A CA 1
ATOM 825 C C . LYS A 1 98 ? -16.408 -4.205 16.978 1.00 66.50 98 LYS A C 1
ATOM 827 O O . LYS A 1 98 ? -16.798 -5.226 16.409 1.00 66.50 98 LYS A O 1
ATOM 832 N N . GLU A 1 99 ? -17.121 -3.079 17.003 1.00 67.12 99 GLU A N 1
AT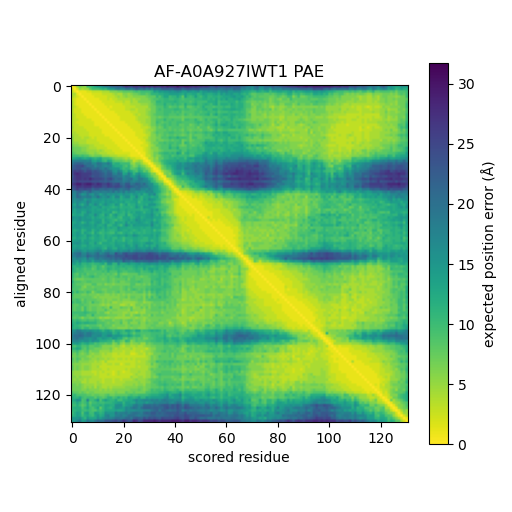OM 833 C CA . GLU A 1 99 ? -18.412 -2.929 16.321 1.00 67.12 99 GLU A CA 1
ATOM 834 C C . GLU A 1 99 ? -18.234 -2.420 14.886 1.00 67.12 99 GLU A C 1
ATOM 836 O O . GLU A 1 99 ? -18.997 -2.792 13.985 1.00 67.12 99 GLU A O 1
ATOM 841 N N . SER A 1 100 ? -17.182 -1.636 14.642 1.00 69.69 100 SER A N 1
ATOM 842 C CA . SER A 1 100 ? -16.835 -1.168 13.308 1.00 69.69 100 SER A CA 1
ATOM 843 C C . SER A 1 100 ? -16.363 -2.305 12.408 1.00 69.69 100 SER A C 1
ATOM 845 O O . SER A 1 100 ? -15.354 -2.966 12.630 1.00 69.69 100 SER A O 1
ATOM 847 N N . LYS A 1 101 ? -17.065 -2.484 11.288 1.00 76.31 101 LYS A N 1
ATOM 848 C CA . LYS A 1 101 ? -16.658 -3.385 10.196 1.00 76.31 101 LYS A CA 1
ATOM 849 C C . LYS A 1 101 ? -15.650 -2.736 9.243 1.00 76.31 101 LYS A C 1
ATOM 851 O O . LYS A 1 101 ? -15.332 -3.306 8.200 1.00 76.31 101 LYS A O 1
ATOM 856 N N . TYR A 1 102 ? -15.145 -1.545 9.570 1.00 75.50 102 TYR A N 1
ATOM 857 C CA . TYR A 1 102 ? -14.234 -0.797 8.706 1.00 75.50 102 TYR A CA 1
ATOM 858 C C . TYR A 1 102 ? -12.887 -1.503 8.516 1.00 75.50 102 TYR A C 1
ATOM 860 O O . TYR A 1 102 ? -12.297 -1.416 7.439 1.00 75.50 102 TYR A O 1
ATOM 868 N N . PHE A 1 103 ? -12.455 -2.317 9.488 1.00 77.31 103 PHE A N 1
ATOM 869 C CA . PHE A 1 103 ? -11.263 -3.157 9.337 1.00 77.31 103 PHE A CA 1
ATOM 870 C C . PHE A 1 103 ? -11.339 -4.086 8.111 1.00 77.31 103 PHE A C 1
ATOM 872 O O . PHE A 1 103 ? -10.307 -4.386 7.517 1.00 77.31 103 PHE A O 1
ATOM 879 N N . VAL A 1 104 ? -12.543 -4.506 7.690 1.00 79.62 104 VAL A N 1
ATOM 880 C CA . VAL A 1 104 ? -12.755 -5.357 6.504 1.00 79.62 104 VAL A CA 1
ATOM 881 C C . VAL A 1 104 ? -12.409 -4.607 5.214 1.00 79.62 104 VAL A C 1
ATOM 883 O O . VAL A 1 104 ? -11.870 -5.193 4.276 1.00 79.62 104 VAL A O 1
ATOM 886 N N . LEU A 1 105 ? -12.674 -3.298 5.166 1.00 81.00 105 LEU A N 1
ATOM 887 C CA . LEU A 1 105 ? -12.282 -2.454 4.037 1.00 81.00 105 LEU A CA 1
ATOM 888 C C . LEU A 1 105 ? -10.761 -2.274 4.005 1.00 81.00 105 LEU A C 1
ATOM 890 O O . LEU A 1 105 ? -10.152 -2.483 2.957 1.00 81.00 105 LEU A O 1
ATOM 894 N N . CYS A 1 106 ? -10.148 -1.958 5.149 1.00 80.56 106 CYS A N 1
ATOM 895 C CA . CYS A 1 106 ? -8.700 -1.770 5.260 1.00 80.56 106 CYS A CA 1
ATOM 896 C C . CYS A 1 106 ? -7.922 -3.057 4.933 1.00 80.56 106 CYS A C 1
ATOM 898 O O . CYS A 1 106 ? -6.955 -3.017 4.175 1.00 80.56 106 CYS A O 1
ATOM 900 N N . ILE A 1 107 ? -8.364 -4.216 5.435 1.00 83.19 107 ILE A N 1
ATOM 901 C CA . ILE A 1 107 ? -7.706 -5.492 5.134 1.00 83.19 107 ILE A CA 1
ATOM 902 C C . ILE A 1 107 ? -7.924 -5.905 3.676 1.00 83.19 107 ILE A C 1
ATOM 904 O O . ILE A 1 107 ? -7.008 -6.436 3.056 1.00 83.19 107 ILE A O 1
ATOM 908 N N . GLY A 1 108 ? -9.092 -5.599 3.098 1.00 84.06 108 GLY A N 1
ATOM 909 C CA . GLY A 1 108 ? -9.352 -5.784 1.673 1.00 84.06 108 GLY A CA 1
ATOM 910 C C . GLY A 1 108 ? -8.390 -4.972 0.805 1.00 84.06 108 GLY A C 1
ATOM 911 O O . GLY A 1 108 ? -7.804 -5.514 -0.128 1.00 84.06 108 GLY A O 1
ATOM 912 N N . GLU A 1 109 ? -8.157 -3.700 1.145 1.00 82.19 109 GLU A N 1
ATOM 913 C CA . GLU A 1 109 ? -7.152 -2.870 0.467 1.00 82.19 109 GLU A CA 1
ATOM 914 C C . GLU A 1 109 ? -5.753 -3.455 0.580 1.00 82.19 109 GLU A C 1
ATOM 916 O O . GLU A 1 109 ? -5.058 -3.581 -0.428 1.00 82.19 109 GLU A O 1
ATOM 921 N N . ALA A 1 110 ? -5.358 -3.851 1.786 1.00 83.88 110 ALA A N 1
ATOM 922 C CA . ALA A 1 110 ? -4.047 -4.421 2.030 1.00 83.88 110 ALA A CA 1
ATOM 923 C C . ALA A 1 110 ? -3.824 -5.699 1.199 1.00 83.88 110 ALA A C 1
ATOM 925 O O . ALA A 1 110 ? -2.806 -5.832 0.518 1.00 83.88 110 ALA A O 1
ATOM 926 N N . VAL A 1 111 ? -4.814 -6.599 1.175 1.00 86.38 111 VAL A N 1
ATOM 927 C CA . VAL A 1 111 ? -4.796 -7.821 0.357 1.00 86.38 111 VAL A CA 1
ATOM 928 C C . VAL A 1 111 ? -4.745 -7.491 -1.133 1.00 86.38 111 VAL A C 1
ATOM 930 O O . VAL A 1 111 ? -3.949 -8.094 -1.849 1.00 86.38 111 VAL A O 1
ATOM 933 N N . LEU A 1 112 ? -5.532 -6.522 -1.611 1.00 86.00 112 LEU A N 1
ATOM 934 C CA . LEU A 1 112 ? -5.519 -6.107 -3.014 1.00 86.00 112 LEU A CA 1
ATOM 935 C C . LEU A 1 112 ? -4.128 -5.627 -3.439 1.00 86.00 112 LEU A C 1
ATOM 937 O O . LEU A 1 112 ? -3.621 -6.076 -4.466 1.00 86.00 112 LEU A O 1
ATOM 941 N N . PHE A 1 113 ? -3.481 -4.777 -2.640 1.00 83.88 113 PHE A N 1
ATOM 942 C CA . PHE A 1 113 ? -2.128 -4.314 -2.944 1.00 83.88 113 PHE A CA 1
ATOM 943 C C . PHE A 1 113 ? -1.114 -5.463 -2.930 1.00 83.88 113 PHE A C 1
ATOM 945 O O . PHE A 1 113 ? -0.306 -5.558 -3.852 1.00 83.88 113 PHE A O 1
ATOM 952 N N . VAL A 1 114 ? -1.186 -6.384 -1.964 1.00 82.69 114 VAL A N 1
ATOM 953 C CA . VAL A 1 114 ? -0.299 -7.560 -1.924 1.00 82.69 114 VAL A CA 1
ATOM 954 C C . VAL A 1 114 ? -0.488 -8.455 -3.150 1.00 82.69 114 VAL A C 1
ATOM 956 O O . VAL A 1 114 ? 0.499 -8.832 -3.780 1.00 82.69 114 VAL A O 1
ATOM 959 N N . VAL A 1 115 ? -1.733 -8.764 -3.532 1.00 84.00 115 VAL A N 1
ATOM 960 C CA . VAL A 1 115 ? -2.034 -9.578 -4.722 1.00 84.00 115 VAL A CA 1
ATOM 961 C C . VAL A 1 115 ? -1.507 -8.902 -5.981 1.00 84.00 115 VAL A C 1
ATOM 963 O O . VAL A 1 115 ? -0.872 -9.556 -6.804 1.00 84.00 115 VAL A O 1
ATOM 966 N N . VAL A 1 116 ? -1.696 -7.588 -6.113 1.00 81.94 116 VAL A N 1
ATOM 967 C CA . VAL A 1 116 ? -1.132 -6.825 -7.231 1.00 81.94 116 VAL A CA 1
ATOM 968 C C . VAL A 1 116 ? 0.397 -6.890 -7.221 1.00 81.94 116 VAL A C 1
ATOM 970 O O . VAL A 1 116 ? 0.989 -7.099 -8.275 1.00 81.94 116 VAL A O 1
ATOM 973 N N . GLY A 1 117 ? 1.052 -6.785 -6.061 1.00 76.31 117 GLY A N 1
ATOM 974 C CA . GLY A 1 117 ? 2.510 -6.930 -5.946 1.00 76.31 117 GLY A CA 1
ATOM 975 C C . GLY A 1 117 ? 3.004 -8.286 -6.421 1.00 76.31 117 GLY A C 1
ATOM 976 O O . GLY A 1 117 ? 3.904 -8.365 -7.256 1.00 76.31 117 GLY A O 1
ATOM 977 N N . LEU A 1 118 ? 2.344 -9.349 -5.966 1.00 76.75 118 LEU A N 1
ATOM 978 C CA . LEU A 1 118 ? 2.623 -10.723 -6.381 1.00 76.75 118 LEU A CA 1
ATOM 979 C C . LEU A 1 118 ? 2.265 -11.002 -7.843 1.00 76.75 118 LEU A C 1
ATOM 981 O O . LEU A 1 118 ? 2.767 -11.963 -8.410 1.00 76.75 118 LEU A O 1
ATOM 985 N N . MET A 1 119 ? 1.407 -10.198 -8.465 1.00 73.06 119 MET A N 1
ATOM 986 C CA . MET A 1 119 ? 1.103 -10.304 -9.889 1.00 73.06 119 MET A CA 1
ATOM 987 C C . MET 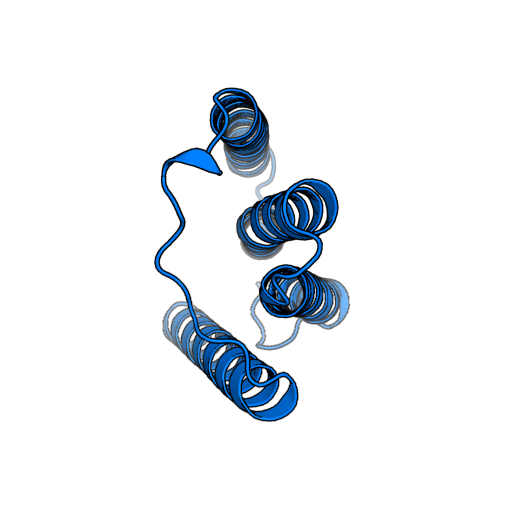A 1 119 ? 2.112 -9.535 -10.741 1.00 73.06 119 MET A C 1
ATOM 989 O O . MET A 1 119 ? 2.572 -10.042 -11.760 1.00 73.06 119 MET A O 1
ATOM 993 N N . VAL A 1 120 ? 2.495 -8.327 -10.333 1.00 71.25 120 VAL A N 1
ATOM 994 C CA . VAL A 1 120 ? 3.410 -7.490 -11.113 1.00 71.25 120 VAL A CA 1
ATOM 995 C C . VAL A 1 120 ? 4.840 -8.024 -11.053 1.00 71.25 120 VAL A C 1
ATOM 997 O O . VAL A 1 120 ? 5.485 -8.105 -12.095 1.00 71.25 120 VAL A O 1
ATOM 1000 N N . TRP A 1 121 ? 5.317 -8.440 -9.875 1.00 68.81 121 TRP A N 1
ATOM 1001 C CA . TRP A 1 121 ? 6.717 -8.816 -9.656 1.00 68.81 121 TRP A CA 1
ATOM 1002 C C . TRP A 1 121 ? 7.179 -10.072 -10.427 1.00 68.81 121 TRP A C 1
ATOM 1004 O O . TRP A 1 121 ? 8.135 -9.970 -11.194 1.00 68.81 121 TRP A O 1
ATOM 1014 N N . PRO A 1 122 ? 6.537 -11.251 -10.299 1.00 63.84 122 PRO A N 1
ATOM 1015 C CA . PRO A 1 122 ? 6.969 -12.454 -11.009 1.00 63.84 122 PRO A CA 1
ATOM 1016 C C . PRO A 1 122 ? 6.448 -12.540 -12.451 1.00 63.84 122 PRO A C 1
ATOM 1018 O O . PRO A 1 122 ? 7.167 -13.035 -13.315 1.00 63.84 122 PRO A O 1
ATOM 1021 N N . PHE A 1 123 ? 5.231 -12.061 -12.748 1.00 62.00 123 PHE A N 1
ATOM 1022 C CA . PHE A 1 123 ? 4.627 -12.253 -14.077 1.00 62.00 123 PHE A CA 1
ATOM 1023 C C . PHE A 1 123 ? 4.988 -11.167 -15.088 1.00 62.00 123 PHE A C 1
ATOM 1025 O O . PHE A 1 123 ? 4.554 -11.254 -16.237 1.00 62.00 123 PHE A O 1
ATOM 1032 N N . ARG A 1 124 ? 5.755 -10.139 -14.689 1.00 65.31 124 ARG A N 1
ATOM 1033 C CA . ARG A 1 124 ? 6.106 -9.001 -15.560 1.00 65.31 124 ARG A CA 1
ATOM 1034 C C . ARG A 1 124 ? 4.883 -8.401 -16.256 1.00 65.31 124 ARG A C 1
ATOM 1036 O O . ARG A 1 124 ? 4.970 -7.911 -17.385 1.00 65.31 124 ARG A O 1
ATOM 1043 N N . MET A 1 125 ? 3.728 -8.480 -15.592 1.00 58.84 125 MET A N 1
ATOM 1044 C CA . MET A 1 125 ? 2.458 -8.076 -16.175 1.00 58.84 125 MET A CA 1
ATOM 1045 C C . MET A 1 125 ? 2.525 -6.604 -16.598 1.00 58.84 125 MET A C 1
ATOM 1047 O O . MET A 1 125 ? 3.183 -5.789 -15.951 1.00 58.84 125 MET A O 1
ATOM 1051 N N . PHE A 1 126 ? 1.860 -6.284 -17.710 1.00 57.75 126 PHE A N 1
ATOM 1052 C CA . PHE A 1 126 ? 1.875 -4.974 -18.378 1.00 57.75 126 PHE A CA 1
ATOM 1053 C C . PHE A 1 126 ? 3.196 -4.552 -19.044 1.00 57.75 126 PHE A C 1
ATOM 1055 O O . PHE A 1 126 ? 3.291 -3.414 -19.488 1.00 57.75 126 PHE A O 1
ATOM 1062 N N . GLY A 1 127 ? 4.220 -5.410 -19.151 1.00 57.16 127 GLY A N 1
ATOM 1063 C CA . GLY A 1 127 ? 5.504 -4.999 -19.747 1.00 57.16 127 GLY A CA 1
ATOM 1064 C C . GLY A 1 127 ? 6.222 -3.909 -18.936 1.00 57.16 127 GLY A C 1
ATOM 1065 O O . GLY A 1 127 ? 7.144 -3.261 -19.423 1.00 57.16 127 GLY A O 1
ATOM 1066 N N . LEU A 1 128 ? 5.804 -3.710 -17.679 1.00 57.31 128 LEU A N 1
ATOM 1067 C CA . LEU A 1 128 ? 6.406 -2.768 -16.731 1.00 57.31 128 LEU A CA 1
ATOM 1068 C C . LEU A 1 128 ? 7.806 -3.220 -16.279 1.00 57.31 128 LEU A C 1
ATOM 1070 O O . LEU A 1 128 ? 8.568 -2.413 -15.757 1.00 57.31 128 LEU A O 1
ATOM 1074 N N . LEU A 1 129 ? 8.135 -4.502 -16.485 1.00 53.28 129 LEU A N 1
ATOM 1075 C CA . LEU A 1 129 ? 9.405 -5.141 -16.118 1.00 53.28 129 LEU A CA 1
ATOM 1076 C C . LEU A 1 129 ? 10.267 -5.531 -17.334 1.00 53.28 129 LEU A C 1
ATOM 1078 O O . LEU A 1 129 ? 11.213 -6.304 -17.196 1.00 53.28 129 LEU A O 1
ATOM 1082 N N . THR A 1 130 ? 9.909 -5.069 -18.534 1.00 49.84 130 THR A N 1
ATOM 1083 C CA . THR A 1 130 ? 10.705 -5.255 -19.755 1.00 49.84 130 THR A CA 1
ATOM 1084 C C . THR A 1 130 ? 11.338 -3.927 -20.151 1.00 49.84 130 THR A C 1
ATOM 1086 O O . THR A 1 130 ? 10.733 -3.140 -20.880 1.00 49.84 130 THR A O 1
ATOM 1089 N N . ILE A 1 131 ? 12.547 -3.698 -19.636 1.00 45.34 131 ILE A N 1
ATOM 1090 C CA . ILE A 1 131 ? 13.613 -2.923 -20.281 1.00 45.34 131 ILE A CA 1
ATOM 1091 C C . ILE A 1 131 ? 14.801 -3.873 -20.390 1.00 45.34 131 ILE A C 1
ATOM 1093 O O . ILE A 1 131 ? 15.067 -4.565 -19.381 1.00 45.34 131 ILE A O 1
#

Radius of gyration: 16.64 Å; Cα contacts (8 Å, |Δi|>4): 94; chains: 1; bounding box: 46×24×44 Å

Secondary structure (DSSP, 8-state):
--HHHHHHHHHHHHHHHHHHHHHHHHHHT-------TTTS-HHHHHHHHHHHHHHHHHHHHHHHH--TTHHHHHHHHHHHHHHHHHHHHHHHHHHH-SS-THHHHHHHHHHHHHHHHHHHHHH-GGGTT--